Protein AF-A0A816A6N7-F1 (afdb_monomer)

Solvent-accessible surface area (backbone atoms only — not comparable to full-atom values): 5311 Å² total; per-residue (Å²): 113,80,77,89,82,79,62,99,73,76,67,60,66,68,62,68,68,37,85,87,38,92,66,54,54,94,96,38,73,87,85,86,86,85,81,90,54,87,94,48,64,76,85,49,49,68,58,65,74,65,52,69,77,79,49,47,69,65,59,53,50,51,55,51,50,52,51,50,53,56,52,51,56,59,60,75,74,110

Foldseek 3Di:
DDDDDDDPPPDDPCQVPDPPRPQADPNDGDDDDDDDCPVPDPVLVVVLVPDDPPDDPVVSVVVSVVVVVVVVVVVVVD

Sequence (78 aa):
MNIASGIPKFVSLGMIQQEGNPYVRDDTVFIKIMVDFGDMPKTLLPYTMSLNPGLPINVQKDMIKEETERRTQLQTRQ

Mean predicted aligned error: 7.59 Å

InterPro domains:
  IPR002083 MATH/TRAF domain [PS50144] (1-35)
  IPR008974 TRAF-like [G3DSA:2.60.210.10] (1-47)

Organism: NCBI:txid433720

Structure (mmCIF, N/CA/C/O backbone):
data_AF-A0A816A6N7-F1
#
_entry.id   AF-A0A816A6N7-F1
#
loop_
_atom_site.group_PDB
_atom_site.id
_atom_site.type_symbol
_atom_site.label_atom_id
_atom_site.label_alt_id
_atom_site.label_comp_id
_atom_site.label_asym_id
_atom_site.label_entity_id
_atom_site.label_seq_id
_atom_site.pdbx_PDB_ins_code
_atom_site.Cartn_x
_atom_site.Cartn_y
_atom_site.Cartn_z
_atom_site.occupancy
_atom_site.B_iso_or_equiv
_atom_site.auth_seq_id
_atom_site.auth_comp_id
_atom_site.auth_asym_id
_atom_site.auth_atom_id
_atom_site.pdbx_PDB_model_num
ATOM 1 N N . MET A 1 1 ? 8.603 -14.710 -1.860 1.00 49.12 1 MET A N 1
ATOM 2 C CA . MET A 1 1 ? 7.621 -14.105 -0.938 1.00 49.12 1 MET A CA 1
ATOM 3 C C . MET A 1 1 ? 7.969 -12.632 -0.816 1.00 49.12 1 MET A C 1
ATOM 5 O O . MET A 1 1 ? 9.069 -12.332 -0.366 1.00 49.12 1 MET A O 1
ATOM 9 N N . ASN A 1 2 ? 7.102 -11.731 -1.280 1.00 66.75 2 ASN A N 1
ATOM 10 C CA . ASN A 1 2 ? 7.293 -10.304 -1.024 1.00 66.75 2 ASN A CA 1
ATOM 11 C C . ASN A 1 2 ? 7.071 -10.069 0.470 1.00 66.75 2 ASN A C 1
ATOM 13 O O . ASN A 1 2 ? 6.054 -10.494 1.016 1.00 66.75 2 ASN A O 1
ATOM 17 N N . ILE A 1 3 ? 8.045 -9.459 1.140 1.00 76.94 3 ILE A N 1
ATOM 18 C CA . ILE A 1 3 ? 7.918 -9.133 2.559 1.00 76.94 3 ILE A CA 1
ATOM 19 C C . ILE A 1 3 ? 7.041 -7.889 2.642 1.00 76.94 3 ILE A C 1
ATOM 21 O O . ILE A 1 3 ? 7.356 -6.870 2.025 1.00 76.94 3 ILE A O 1
ATOM 25 N N . ALA A 1 4 ? 5.932 -7.978 3.376 1.00 79.81 4 ALA A N 1
ATOM 26 C CA . ALA A 1 4 ? 5.094 -6.819 3.631 1.00 79.81 4 ALA A CA 1
ATOM 27 C C . ALA A 1 4 ? 5.931 -5.743 4.336 1.00 79.81 4 ALA A C 1
ATOM 29 O O . ALA A 1 4 ? 6.470 -5.969 5.419 1.00 79.81 4 ALA A O 1
ATOM 30 N N . SER A 1 5 ? 6.041 -4.578 3.704 1.00 85.56 5 SER A N 1
ATOM 31 C CA . SER A 1 5 ? 6.617 -3.385 4.310 1.00 85.56 5 SER A CA 1
ATOM 32 C C . SER A 1 5 ? 5.471 -2.431 4.601 1.00 85.56 5 SER A C 1
ATOM 34 O O . SER A 1 5 ? 4.757 -2.011 3.693 1.00 85.56 5 SER A O 1
ATOM 36 N N . GLY A 1 6 ? 5.240 -2.163 5.879 1.00 90.19 6 GLY A N 1
ATOM 37 C CA . GLY A 1 6 ? 4.118 -1.355 6.333 1.00 90.19 6 GLY A CA 1
ATOM 38 C C . GLY A 1 6 ? 4.488 -0.539 7.558 1.00 90.19 6 GLY A C 1
ATOM 39 O O . GLY A 1 6 ? 5.644 -0.494 7.973 1.00 90.19 6 GLY A O 1
ATOM 40 N N . ILE A 1 7 ? 3.481 0.094 8.152 1.00 94.31 7 ILE A N 1
ATOM 41 C CA . ILE A 1 7 ? 3.635 0.931 9.342 1.00 94.31 7 ILE A CA 1
ATOM 42 C C . ILE A 1 7 ? 2.857 0.249 10.477 1.00 94.31 7 ILE A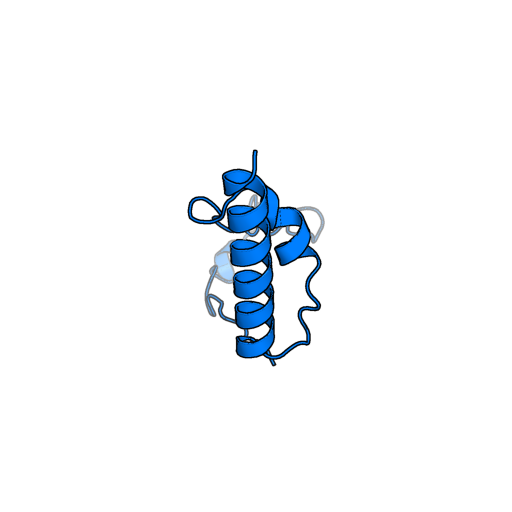 C 1
ATOM 44 O O . ILE A 1 7 ? 1.637 0.399 10.540 1.00 94.31 7 ILE A O 1
ATOM 48 N N . PRO A 1 8 ? 3.521 -0.505 11.381 1.00 91.62 8 PRO A N 1
ATOM 49 C CA . PRO A 1 8 ? 2.846 -1.326 12.397 1.00 91.62 8 PRO A CA 1
ATOM 50 C C . PRO A 1 8 ? 1.912 -0.557 13.342 1.00 91.62 8 PRO A C 1
ATOM 52 O O . PRO A 1 8 ? 1.050 -1.151 13.979 1.00 91.62 8 PRO A O 1
ATOM 55 N N . LYS A 1 9 ? 2.086 0.765 13.448 1.00 92.56 9 LYS A N 1
ATOM 56 C CA . LYS A 1 9 ? 1.250 1.678 14.239 1.00 92.56 9 LYS A CA 1
ATOM 57 C C . LYS A 1 9 ? 0.822 2.879 13.396 1.00 92.56 9 LYS A C 1
ATOM 59 O O . LYS A 1 9 ? 1.070 4.019 13.770 1.00 92.56 9 LYS A O 1
ATOM 64 N N . PHE A 1 10 ? 0.252 2.610 12.221 1.00 94.12 10 PHE A N 1
ATOM 65 C CA . PHE A 1 10 ? -0.137 3.643 11.254 1.00 94.12 10 PHE A CA 1
ATOM 66 C C . PHE A 1 10 ? -1.095 4.690 11.839 1.00 94.12 10 PHE A C 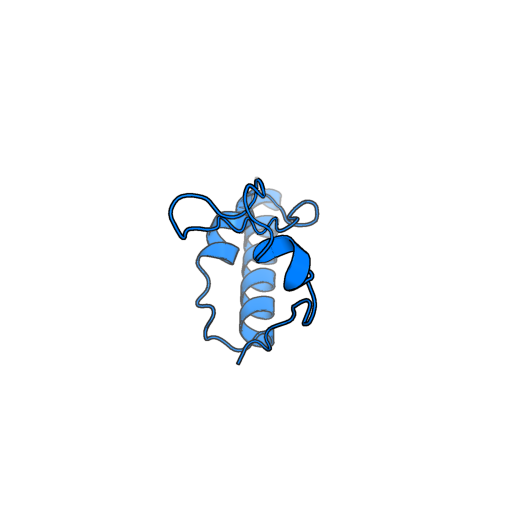1
ATOM 68 O O . PHE A 1 10 ? -0.974 5.875 11.548 1.00 94.12 10 PHE A O 1
ATOM 75 N N . VAL A 1 11 ? -2.022 4.258 12.692 1.00 93.38 11 VAL A N 1
ATOM 76 C CA . VAL A 1 11 ? -3.027 5.115 13.319 1.00 93.38 11 VAL A CA 1
ATOM 77 C C . VAL A 1 11 ? -3.330 4.609 14.724 1.00 93.38 11 VAL A C 1
ATOM 79 O O . VAL A 1 11 ? -3.302 3.405 14.989 1.00 93.38 11 VAL A O 1
ATOM 82 N N . SER A 1 12 ? -3.571 5.541 15.645 1.00 94.50 12 SER A N 1
ATOM 83 C CA . SER A 1 12 ? -3.909 5.212 17.028 1.00 94.50 12 SER A CA 1
ATOM 84 C C . SER A 1 12 ? -5.280 4.546 17.106 1.00 94.50 12 SER A C 1
ATOM 86 O O . SER A 1 12 ? -6.246 5.029 16.514 1.00 94.50 12 SER A O 1
ATOM 88 N N . LEU A 1 13 ? -5.386 3.483 17.904 1.00 93.81 13 LEU A N 1
ATOM 89 C CA . LEU A 1 13 ? -6.654 2.792 18.125 1.00 93.81 13 LEU A CA 1
ATOM 90 C C . LEU A 1 13 ? -7.725 3.735 18.694 1.00 93.81 13 LEU A C 1
ATOM 92 O O . LEU A 1 13 ? -8.854 3.735 18.216 1.00 93.81 13 LEU A O 1
ATOM 96 N N . GLY A 1 14 ? -7.350 4.595 19.648 1.00 94.62 14 GLY A N 1
ATOM 97 C CA . GLY A 1 14 ? -8.281 5.549 20.256 1.00 94.62 14 GLY A CA 1
ATOM 98 C C . GLY A 1 14 ? -8.855 6.557 19.256 1.00 94.62 14 GLY A C 1
ATOM 99 O O . GLY A 1 14 ? -9.992 6.980 19.406 1.00 94.62 14 GLY A O 1
ATOM 100 N N . MET A 1 15 ? -8.107 6.891 18.200 1.00 92.12 15 MET A N 1
ATOM 101 C CA . MET A 1 15 ? -8.575 7.778 17.130 1.00 92.12 15 MET A CA 1
ATOM 102 C C . MET A 1 15 ? -9.600 7.086 16.219 1.00 92.12 15 MET A C 1
ATOM 104 O O . MET A 1 15 ? -10.585 7.708 15.833 1.00 92.12 15 MET A O 1
ATOM 108 N N . ILE A 1 16 ? -9.388 5.805 15.894 1.00 93.75 16 ILE A N 1
ATOM 109 C CA . ILE A 1 16 ? -10.327 5.011 15.080 1.00 93.75 16 ILE A CA 1
ATOM 110 C C . ILE A 1 16 ? -11.613 4.690 15.846 1.00 93.75 16 ILE A C 1
ATOM 112 O O . ILE A 1 16 ? -12.683 4.640 15.249 1.00 93.75 16 ILE A O 1
ATOM 116 N N . GLN A 1 17 ? -11.515 4.449 17.153 1.00 93.19 17 GLN A N 1
ATOM 117 C CA . GLN A 1 17 ? -12.659 4.069 17.985 1.00 93.19 17 GLN A CA 1
ATOM 118 C C . GLN A 1 17 ? -13.455 5.267 18.511 1.00 93.19 17 GLN A C 1
ATOM 120 O O . GLN A 1 17 ? -14.539 5.078 19.057 1.00 93.19 17 GLN A O 1
ATOM 125 N N . GLN A 1 18 ? -12.935 6.490 18.367 1.00 93.81 18 GLN A N 1
ATOM 126 C CA . GLN A 1 18 ? -13.618 7.691 18.829 1.00 93.81 18 GLN A CA 1
ATOM 127 C C . GLN A 1 18 ? -14.973 7.840 18.127 1.00 93.81 18 GLN A C 1
ATOM 129 O O . GLN A 1 18 ? -15.054 7.853 16.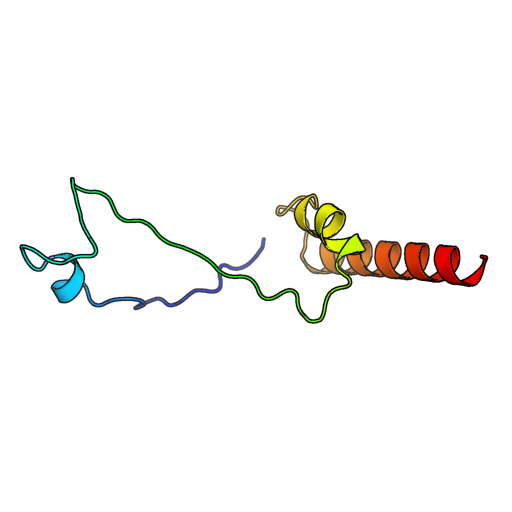898 1.00 93.81 18 GLN A O 1
ATOM 134 N N . GLU A 1 19 ? -16.039 7.999 18.904 1.00 92.12 19 GLU A N 1
ATOM 135 C CA . GLU A 1 19 ? -17.379 8.203 18.363 1.00 92.12 19 GLU A CA 1
ATOM 136 C C . GLU A 1 19 ? -17.439 9.481 17.508 1.00 92.12 19 GLU A C 1
ATOM 138 O O . GLU A 1 19 ? -16.861 10.516 17.848 1.00 92.12 19 GLU A O 1
ATOM 143 N N . GLY A 1 20 ? -18.097 9.396 16.350 1.00 91.19 20 GLY A N 1
ATOM 144 C CA . GLY A 1 20 ? -18.217 10.516 15.415 1.00 91.19 20 GLY A CA 1
ATOM 145 C C . GLY A 1 20 ? -16.960 10.830 14.592 1.00 91.19 20 GLY A C 1
ATOM 146 O O . GLY A 1 20 ? -16.992 11.792 13.816 1.00 91.19 20 GLY A O 1
ATOM 147 N N . ASN A 1 21 ? -15.882 10.039 14.702 1.00 93.62 21 ASN A N 1
ATOM 148 C CA . ASN A 1 21 ? -14.679 10.248 13.897 1.00 93.62 21 ASN A CA 1
ATOM 149 C C . ASN A 1 21 ? -14.986 10.193 12.382 1.00 93.62 21 ASN A C 1
ATOM 151 O O . ASN A 1 21 ? -15.916 9.508 11.950 1.00 93.62 21 ASN A O 1
ATOM 155 N N . PRO A 1 22 ? -14.233 10.926 11.545 1.00 93.69 22 PRO A N 1
ATOM 156 C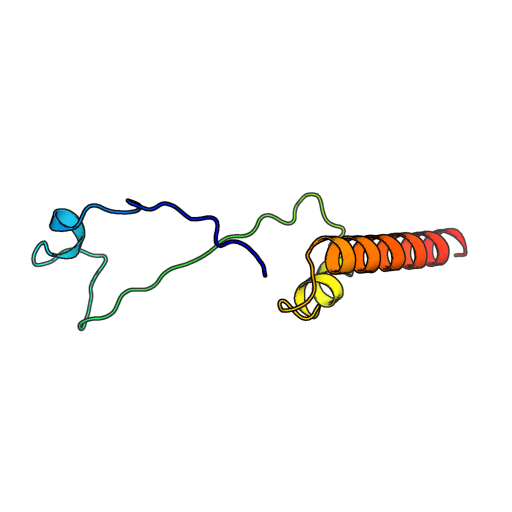 CA . PRO A 1 22 ? -14.515 10.994 10.114 1.00 93.69 22 PRO A CA 1
ATOM 157 C C . PRO A 1 22 ? -14.003 9.783 9.319 1.00 93.69 22 PRO A C 1
ATOM 159 O O . PRO A 1 22 ? -14.292 9.698 8.128 1.00 93.69 22 PRO A O 1
ATOM 162 N N . TYR A 1 23 ? -13.232 8.883 9.936 1.00 94.56 23 TYR A N 1
ATOM 163 C CA . TYR A 1 23 ? -12.528 7.793 9.255 1.00 94.56 23 TYR A CA 1
ATOM 164 C C . TYR A 1 23 ? -13.319 6.482 9.223 1.00 94.56 23 TYR A C 1
ATOM 166 O O . TYR A 1 23 ? -13.126 5.700 8.295 1.00 94.56 23 TYR A O 1
ATOM 174 N N . VAL A 1 24 ? -14.200 6.257 10.203 1.00 95.06 24 VAL A N 1
ATOM 175 C CA . VAL A 1 24 ? -15.109 5.107 10.266 1.00 95.06 24 VAL A CA 1
ATOM 176 C C . VAL A 1 24 ? -16.540 5.590 10.040 1.00 95.06 24 VAL A C 1
ATOM 178 O O . VAL A 1 24 ? -17.067 6.396 10.808 1.00 95.06 24 VAL A O 1
ATOM 181 N N . ARG A 1 25 ? -17.182 5.099 8.979 1.00 94.50 25 ARG A N 1
ATOM 182 C CA . ARG A 1 25 ? -18.597 5.356 8.664 1.00 94.50 25 ARG A CA 1
ATOM 183 C C . ARG A 1 25 ? -19.249 4.036 8.288 1.00 94.50 25 ARG A C 1
ATOM 185 O O . ARG A 1 25 ? -18.650 3.285 7.529 1.00 94.50 25 ARG A O 1
ATOM 192 N N . ASP A 1 26 ? -20.424 3.752 8.845 1.00 94.25 26 ASP A N 1
ATOM 193 C CA . ASP A 1 26 ? -21.171 2.510 8.591 1.00 94.25 26 ASP A CA 1
ATOM 194 C C . ASP A 1 26 ? -20.295 1.248 8.733 1.00 94.25 26 ASP A C 1
ATOM 196 O O . ASP A 1 26 ? -20.230 0.406 7.839 1.00 94.25 26 ASP A O 1
ATOM 200 N N . ASP A 1 27 ? -19.541 1.175 9.838 1.00 92.44 27 ASP A N 1
ATOM 201 C CA . ASP A 1 27 ? -18.584 0.094 10.146 1.00 92.44 27 ASP A CA 1
ATOM 202 C C . ASP A 1 27 ? -17.524 -0.158 9.046 1.00 92.44 27 ASP A C 1
ATOM 204 O O . ASP A 1 27 ? -16.972 -1.246 8.902 1.00 92.44 27 ASP A O 1
ATOM 208 N N . THR A 1 28 ? -17.230 0.867 8.237 1.00 94.38 28 THR A N 1
ATOM 209 C CA . THR A 1 28 ? -16.362 0.774 7.057 1.00 94.38 28 THR A CA 1
ATOM 210 C C . THR A 1 28 ? -15.261 1.836 7.076 1.00 94.38 28 THR A C 1
ATOM 212 O O . THR A 1 28 ? -15.455 2.962 7.542 1.00 94.38 28 THR A O 1
ATOM 215 N N . VAL A 1 29 ? -14.090 1.481 6.529 1.00 95.00 29 VAL A N 1
ATOM 216 C CA . VAL A 1 29 ? -12.929 2.366 6.340 1.00 95.00 29 VAL A CA 1
ATOM 217 C C . VAL A 1 29 ? -12.403 2.234 4.911 1.00 95.00 29 VAL A C 1
ATOM 219 O O . VAL A 1 29 ? -12.355 1.138 4.354 1.00 95.00 29 VAL A O 1
ATOM 222 N N . PHE A 1 30 ? -11.942 3.345 4.335 1.00 95.88 30 PHE A N 1
ATOM 223 C CA . PHE A 1 30 ? -11.286 3.374 3.028 1.00 95.88 30 PHE A CA 1
ATOM 224 C C . PHE A 1 30 ? -9.789 3.653 3.187 1.00 95.88 30 PHE A C 1
ATOM 226 O O . PHE A 1 30 ? -9.395 4.654 3.782 1.00 95.88 30 PHE A O 1
ATOM 233 N N . ILE A 1 31 ? -8.945 2.789 2.618 1.00 95.00 31 ILE A N 1
ATOM 234 C CA . ILE A 1 31 ? -7.485 2.949 2.612 1.00 95.00 31 ILE A CA 1
ATOM 235 C C . ILE A 1 31 ? -7.035 3.191 1.173 1.00 95.00 31 ILE A C 1
ATOM 237 O O . ILE A 1 31 ? -7.346 2.409 0.277 1.00 95.00 31 ILE A O 1
ATOM 241 N N . LYS A 1 32 ? -6.277 4.268 0.948 1.00 94.88 32 LYS A N 1
ATOM 242 C CA . LYS A 1 32 ? -5.691 4.593 -0.356 1.00 94.88 32 LYS A CA 1
ATOM 243 C C . LYS A 1 32 ? -4.176 4.447 -0.293 1.00 94.88 32 LYS A C 1
ATOM 245 O O . LYS A 1 32 ? -3.520 5.151 0.469 1.00 94.88 32 LYS A O 1
ATOM 250 N N . ILE A 1 33 ? -3.627 3.577 -1.134 1.00 91.69 33 ILE A N 1
ATOM 251 C CA . ILE A 1 33 ? -2.181 3.434 -1.330 1.00 91.69 33 ILE A CA 1
ATOM 252 C C . ILE A 1 33 ? -1.800 4.238 -2.571 1.00 91.69 33 ILE A C 1
ATOM 254 O O . ILE A 1 33 ? -2.392 4.062 -3.634 1.00 91.69 33 ILE A O 1
ATOM 258 N N . MET A 1 34 ? -0.828 5.137 -2.431 1.00 91.25 34 MET A N 1
ATOM 259 C CA . MET A 1 34 ? -0.269 5.896 -3.548 1.00 91.25 34 MET A CA 1
ATOM 260 C C . MET A 1 34 ? 1.143 5.392 -3.803 1.00 91.25 34 MET A C 1
ATOM 262 O O . MET A 1 34 ? 2.004 5.499 -2.934 1.00 91.25 34 MET A O 1
ATOM 266 N N . VAL A 1 35 ? 1.352 4.811 -4.979 1.00 86.75 35 VAL A N 1
ATOM 267 C CA . VAL A 1 35 ? 2.671 4.380 -5.439 1.00 86.75 35 VAL A CA 1
ATOM 268 C C . VAL A 1 35 ? 3.189 5.450 -6.383 1.00 86.75 35 VAL A C 1
ATOM 270 O O . VAL A 1 35 ? 2.493 5.822 -7.330 1.00 86.75 35 VAL A O 1
ATOM 273 N N . ASP A 1 36 ? 4.379 5.968 -6.095 1.00 87.38 36 ASP A N 1
ATOM 274 C CA . ASP A 1 36 ? 5.049 6.894 -6.994 1.00 87.38 36 ASP A CA 1
ATOM 275 C C . ASP A 1 36 ? 5.706 6.122 -8.141 1.00 87.38 36 ASP A C 1
ATOM 277 O O . ASP A 1 36 ? 6.410 5.132 -7.937 1.00 87.38 36 ASP A O 1
ATOM 281 N N . PHE A 1 37 ? 5.442 6.589 -9.354 1.00 84.56 37 PHE A N 1
ATOM 282 C CA . PHE A 1 37 ? 5.963 6.042 -10.597 1.00 84.56 37 PHE A CA 1
ATOM 283 C C . PHE A 1 37 ? 6.753 7.090 -11.393 1.00 84.56 37 PHE A C 1
ATOM 285 O O . PHE A 1 37 ? 7.009 6.870 -12.574 1.00 84.56 37 PHE A O 1
ATOM 292 N N . GLY A 1 38 ? 7.113 8.231 -10.791 1.00 86.25 38 GLY A N 1
ATOM 293 C CA . GLY A 1 38 ? 7.817 9.328 -11.463 1.00 86.25 38 GLY A CA 1
ATOM 294 C C . GLY A 1 38 ? 9.105 8.894 -12.167 1.00 86.25 38 GLY A C 1
ATOM 295 O O . GLY A 1 38 ? 9.369 9.339 -13.282 1.00 86.25 38 GLY A O 1
ATOM 296 N N . ASP A 1 39 ? 9.837 7.952 -11.570 1.00 83.31 39 ASP A N 1
ATOM 297 C CA . ASP A 1 39 ? 11.091 7.416 -12.113 1.00 83.31 39 ASP A CA 1
ATOM 298 C C . ASP A 1 39 ? 10.890 6.287 -13.142 1.00 83.31 39 ASP A C 1
ATOM 300 O O . ASP A 1 39 ? 11.854 5.794 -13.730 1.00 83.31 39 ASP A O 1
ATOM 304 N N . MET A 1 40 ? 9.647 5.848 -13.376 1.00 81.62 40 MET A N 1
ATOM 305 C CA . MET A 1 40 ? 9.332 4.786 -14.329 1.00 81.62 40 MET A CA 1
ATOM 306 C C . MET A 1 40 ? 8.754 5.370 -15.624 1.00 81.62 40 MET A C 1
ATOM 308 O O . MET A 1 40 ? 7.763 6.106 -15.590 1.00 81.62 40 MET A O 1
ATOM 312 N N . PRO A 1 41 ? 9.282 4.990 -16.803 1.00 85.25 41 PRO A N 1
ATOM 313 C CA . PRO A 1 41 ? 8.652 5.335 -18.069 1.00 85.25 41 PRO A CA 1
ATOM 314 C C . PRO A 1 41 ? 7.182 4.898 -18.083 1.00 85.25 41 PRO A C 1
ATOM 316 O O . PRO A 1 41 ? 6.874 3.719 -17.914 1.00 85.25 41 PRO A O 1
ATOM 319 N N . LYS A 1 42 ? 6.255 5.836 -18.326 1.00 84.94 42 LYS A N 1
ATOM 320 C CA . LYS A 1 42 ? 4.800 5.568 -18.279 1.00 84.94 42 LYS A CA 1
ATOM 321 C C . LYS A 1 42 ? 4.364 4.413 -19.182 1.00 84.94 42 LYS A C 1
ATOM 323 O O . LYS A 1 42 ? 3.392 3.724 -18.890 1.00 84.94 42 LYS A O 1
ATOM 328 N N . THR A 1 43 ? 5.095 4.184 -20.269 1.00 84.69 43 THR A N 1
ATOM 329 C CA . THR A 1 43 ? 4.854 3.086 -21.208 1.00 84.69 43 THR A CA 1
ATOM 330 C C . THR A 1 43 ? 5.067 1.707 -20.578 1.00 84.69 43 THR A C 1
ATOM 332 O O . THR A 1 43 ? 4.438 0.749 -21.024 1.00 84.69 43 THR A O 1
ATOM 335 N N . LEU A 1 44 ? 5.912 1.590 -19.550 1.00 87.00 44 LEU A N 1
ATOM 336 C CA . LEU A 1 44 ? 6.204 0.337 -18.848 1.00 87.00 44 LEU A CA 1
ATOM 337 C C . LEU A 1 44 ? 5.187 0.000 -17.757 1.00 87.00 44 LEU A C 1
ATOM 339 O O . LEU A 1 44 ? 5.096 -1.160 -17.367 1.00 87.00 44 LEU A O 1
ATOM 343 N N . LEU A 1 45 ? 4.391 0.970 -17.298 1.00 85.88 45 LEU A N 1
ATOM 344 C CA . LEU A 1 45 ? 3.460 0.770 -16.183 1.00 85.88 45 LEU A CA 1
ATOM 345 C C . LEU A 1 45 ? 2.486 -0.398 -16.388 1.00 85.88 45 LEU A C 1
ATOM 347 O O . LEU A 1 45 ? 2.383 -1.217 -15.476 1.00 85.88 45 LEU A O 1
ATOM 351 N N . PRO A 1 46 ? 1.828 -0.563 -17.556 1.00 88.12 46 PRO A N 1
ATOM 352 C CA . PRO A 1 46 ? 0.928 -1.696 -17.762 1.00 88.12 46 PRO A CA 1
ATOM 353 C C . PRO A 1 46 ? 1.640 -3.045 -17.627 1.00 88.12 46 PRO A C 1
ATOM 355 O O . PRO A 1 46 ? 1.074 -3.981 -17.072 1.00 88.12 46 PRO A O 1
ATOM 358 N N . TYR A 1 47 ? 2.893 -3.134 -18.090 1.00 88.12 47 TYR A N 1
ATOM 359 C CA . TYR A 1 47 ? 3.690 -4.352 -17.981 1.00 88.12 47 TYR A CA 1
ATOM 360 C C . TYR A 1 47 ? 4.041 -4.638 -16.522 1.00 88.12 47 TYR A C 1
ATOM 362 O O . TYR A 1 47 ? 3.693 -5.700 -16.012 1.00 88.12 47 TYR A O 1
ATOM 370 N N . THR A 1 48 ? 4.628 -3.664 -15.822 1.00 85.75 48 THR A N 1
ATOM 371 C CA . THR A 1 48 ? 5.004 -3.799 -14.409 1.00 85.75 48 THR A CA 1
ATOM 372 C C . THR A 1 48 ? 3.810 -4.178 -13.530 1.00 85.75 48 THR A C 1
ATOM 374 O O . THR A 1 48 ? 3.936 -5.046 -12.672 1.00 85.75 48 THR A O 1
ATOM 377 N N . MET A 1 49 ? 2.636 -3.580 -13.765 1.00 85.00 49 MET A N 1
ATOM 378 C CA . MET A 1 49 ? 1.415 -3.881 -13.006 1.00 85.00 49 MET A CA 1
ATOM 379 C C . MET A 1 49 ? 0.781 -5.234 -13.362 1.00 85.00 49 MET A C 1
ATOM 381 O O . MET A 1 49 ? -0.015 -5.749 -12.582 1.00 85.00 49 MET A O 1
ATOM 385 N N . SER A 1 50 ? 1.120 -5.812 -14.518 1.00 87.81 50 SER A N 1
ATOM 386 C CA . SER A 1 50 ? 0.644 -7.135 -14.947 1.00 87.81 50 SER A CA 1
ATOM 387 C C . SER A 1 50 ? 1.531 -8.293 -14.481 1.00 87.81 50 SER A C 1
ATOM 389 O O . SER A 1 50 ? 1.148 -9.455 -14.626 1.00 87.81 50 SER A O 1
ATOM 391 N N . LEU A 1 51 ? 2.714 -7.999 -13.928 1.00 87.81 51 LEU A N 1
ATOM 392 C CA . LEU A 1 51 ? 3.623 -9.028 -13.436 1.00 87.81 51 LEU A CA 1
ATOM 393 C C . LEU A 1 51 ? 2.993 -9.794 -12.276 1.00 87.81 51 LEU A C 1
ATOM 395 O O . LEU A 1 51 ? 2.363 -9.224 -11.388 1.00 87.81 51 LEU A O 1
ATOM 399 N N . ASN A 1 52 ? 3.206 -11.110 -12.272 1.00 86.44 52 ASN A N 1
ATOM 400 C CA . ASN A 1 52 ? 2.708 -11.965 -11.208 1.00 86.44 52 ASN A CA 1
ATOM 401 C C . ASN A 1 52 ? 3.392 -11.589 -9.876 1.00 86.44 52 ASN A C 1
ATOM 403 O O . ASN A 1 52 ? 4.600 -11.815 -9.732 1.00 86.44 52 ASN A O 1
ATOM 407 N N . PRO A 1 53 ? 2.642 -11.092 -8.874 1.00 81.00 53 PRO A N 1
ATOM 408 C CA . PRO A 1 53 ? 3.219 -10.653 -7.606 1.00 81.00 53 PRO A CA 1
ATOM 409 C C . PRO A 1 53 ? 3.804 -11.811 -6.783 1.00 81.00 53 PRO A C 1
ATOM 411 O O . PRO A 1 53 ? 4.581 -11.568 -5.861 1.00 81.00 53 PRO A O 1
ATOM 414 N N . GLY A 1 54 ? 3.458 -13.063 -7.104 1.00 83.44 54 GLY A N 1
ATOM 415 C CA . GLY A 1 54 ? 4.005 -14.263 -6.473 1.00 83.44 54 GLY A CA 1
ATOM 416 C C . GLY A 1 54 ? 5.435 -14.608 -6.900 1.00 83.44 54 GLY A C 1
ATOM 417 O O . GLY A 1 54 ? 6.083 -15.418 -6.234 1.00 83.44 54 GLY A O 1
ATOM 418 N N . LEU A 1 55 ? 5.951 -14.000 -7.975 1.00 85.81 55 LEU A N 1
ATOM 419 C CA . LEU A 1 55 ? 7.325 -14.229 -8.420 1.00 85.81 55 LEU A CA 1
ATOM 420 C C . LEU A 1 55 ? 8.343 -13.657 -7.420 1.00 85.81 55 LEU A C 1
ATOM 422 O O . LEU A 1 55 ? 8.071 -12.646 -6.770 1.00 85.81 55 LEU A O 1
ATOM 426 N N . PRO A 1 56 ? 9.540 -14.251 -7.296 1.00 88.38 56 PRO A N 1
ATOM 427 C CA . PRO A 1 56 ? 10.634 -13.642 -6.547 1.00 88.38 56 PRO A CA 1
ATOM 428 C C . PRO A 1 56 ? 10.955 -12.224 -7.045 1.00 88.38 56 PRO A C 1
ATOM 430 O O . PRO A 1 56 ? 10.912 -11.950 -8.243 1.00 88.38 56 PRO A O 1
ATOM 433 N N . ILE A 1 57 ? 11.304 -11.316 -6.131 1.00 84.00 57 ILE A N 1
ATOM 434 C CA . ILE A 1 57 ? 11.487 -9.895 -6.464 1.00 84.00 57 ILE A CA 1
ATOM 435 C C . ILE A 1 57 ? 12.633 -9.645 -7.450 1.00 84.00 57 ILE A C 1
ATOM 437 O O . ILE A 1 57 ? 12.562 -8.725 -8.255 1.00 84.00 57 ILE A O 1
ATOM 441 N N . ASN A 1 58 ? 13.682 -10.467 -7.401 1.00 88.88 58 ASN A N 1
ATOM 442 C CA . ASN A 1 58 ? 14.772 -10.443 -8.371 1.00 88.88 58 ASN A CA 1
ATOM 443 C C . ASN A 1 58 ? 14.263 -10.801 -9.771 1.00 88.88 58 ASN A C 1
ATOM 445 O O . ASN A 1 58 ? 14.524 -10.057 -10.702 1.00 88.88 58 ASN A O 1
ATOM 449 N N . VAL A 1 59 ? 13.428 -11.838 -9.889 1.00 89.75 59 VAL A N 1
ATOM 450 C CA . VAL A 1 59 ? 12.829 -12.238 -11.172 1.00 89.75 59 VAL A CA 1
ATOM 451 C C . VAL A 1 59 ? 11.936 -11.129 -11.729 1.00 89.75 59 VAL A C 1
ATOM 453 O O . VAL A 1 59 ? 12.039 -10.791 -12.902 1.00 89.75 59 VAL A O 1
ATOM 456 N N . GLN A 1 60 ? 11.104 -10.501 -10.892 1.00 87.38 60 GLN A N 1
ATOM 457 C CA . GLN A 1 60 ? 10.282 -9.365 -11.329 1.00 87.38 60 GLN A CA 1
ATOM 458 C C . GLN A 1 60 ? 11.148 -8.192 -11.817 1.00 87.38 60 GLN A C 1
ATOM 460 O O . GLN A 1 60 ? 10.852 -7.600 -12.851 1.00 87.38 60 GLN A O 1
ATOM 465 N N . LYS A 1 61 ? 12.237 -7.869 -11.106 1.00 87.38 61 LYS A N 1
ATOM 466 C CA . LYS A 1 61 ? 13.175 -6.803 -11.497 1.00 87.38 61 LYS A CA 1
ATOM 467 C C . LYS A 1 61 ? 13.877 -7.103 -12.817 1.00 87.38 61 LYS A C 1
ATOM 469 O O . LYS A 1 61 ? 13.966 -6.205 -13.651 1.00 87.38 61 LYS A O 1
ATOM 474 N N . ASP A 1 62 ? 14.331 -8.337 -13.008 1.00 92.75 62 ASP A N 1
ATOM 475 C CA . ASP A 1 62 ? 14.991 -8.769 -14.240 1.00 92.75 62 ASP A CA 1
ATOM 476 C C . ASP A 1 62 ? 14.026 -8.649 -15.429 1.00 92.75 62 ASP A C 1
ATOM 478 O O . ASP A 1 62 ? 14.352 -8.011 -16.426 1.00 92.75 62 ASP A O 1
ATOM 482 N N . MET A 1 63 ? 12.780 -9.109 -15.272 1.00 92.06 63 MET A N 1
ATOM 483 C CA . MET A 1 63 ? 11.733 -8.978 -16.294 1.00 92.06 63 MET A CA 1
ATOM 484 C C . MET A 1 63 ? 11.391 -7.519 -16.635 1.00 92.06 63 MET A C 1
ATOM 486 O O . MET A 1 63 ? 11.138 -7.201 -17.798 1.00 92.06 63 MET A O 1
ATOM 490 N N . ILE A 1 64 ? 11.347 -6.620 -15.642 1.00 89.56 64 ILE A N 1
ATOM 491 C CA . ILE A 1 64 ? 11.121 -5.180 -15.871 1.00 89.56 64 ILE A CA 1
ATOM 492 C C . ILE A 1 64 ? 12.303 -4.578 -16.629 1.00 89.56 64 ILE A C 1
ATOM 494 O O . ILE A 1 64 ? 12.106 -3.783 -17.551 1.00 89.56 64 ILE A O 1
ATOM 498 N N . LYS A 1 65 ? 13.530 -4.951 -16.257 1.00 90.25 65 LYS A N 1
ATOM 499 C CA . LYS A 1 65 ? 14.751 -4.470 -16.901 1.00 90.25 65 LYS A CA 1
ATOM 500 C C . LYS A 1 65 ? 14.818 -4.908 -18.365 1.00 90.25 65 LYS A C 1
ATOM 502 O O . LYS A 1 65 ? 15.011 -4.058 -19.229 1.00 90.25 65 LYS A O 1
ATOM 507 N N . GLU A 1 66 ? 14.577 -6.185 -18.650 1.00 92.31 66 GLU A N 1
ATOM 508 C CA . GLU A 1 66 ? 14.549 -6.717 -20.019 1.00 92.31 66 GLU A CA 1
ATOM 509 C C . GLU A 1 66 ? 13.512 -5.997 -20.892 1.00 92.31 66 GLU A C 1
ATOM 511 O O . GLU A 1 66 ? 13.811 -5.575 -22.010 1.00 92.31 66 GLU A O 1
ATOM 516 N N . GLU A 1 67 ? 12.303 -5.778 -20.370 1.00 89.88 67 GLU A N 1
ATOM 517 C CA . GLU A 1 67 ? 11.257 -5.059 -21.103 1.00 89.88 67 GLU A CA 1
ATOM 518 C C . GLU A 1 67 ? 11.617 -3.576 -21.320 1.00 89.88 67 GLU A C 1
ATOM 520 O O . GLU A 1 67 ? 11.317 -3.003 -22.373 1.00 89.88 67 GLU A O 1
ATOM 525 N N . THR A 1 68 ? 12.303 -2.953 -20.358 1.00 88.81 68 THR A N 1
ATOM 526 C CA . THR A 1 68 ? 12.824 -1.580 -20.478 1.00 88.81 68 THR A CA 1
ATOM 527 C C . THR A 1 68 ? 13.851 -1.476 -21.605 1.00 88.81 68 THR A C 1
ATOM 529 O O . THR A 1 68 ? 13.766 -0.583 -22.456 1.00 88.81 68 THR A O 1
ATOM 532 N N . GLU A 1 69 ? 14.800 -2.410 -21.652 1.00 89.62 69 GLU A N 1
ATOM 533 C CA . GLU A 1 69 ? 15.836 -2.473 -22.684 1.00 89.62 69 GLU A CA 1
ATOM 534 C C . GLU A 1 69 ? 15.224 -2.732 -24.066 1.00 89.62 69 GLU A C 1
ATOM 536 O O . GLU A 1 69 ? 15.526 -2.011 -25.022 1.00 89.62 69 GLU A O 1
ATOM 541 N N . ARG A 1 70 ? 14.286 -3.684 -24.165 1.00 88.44 70 ARG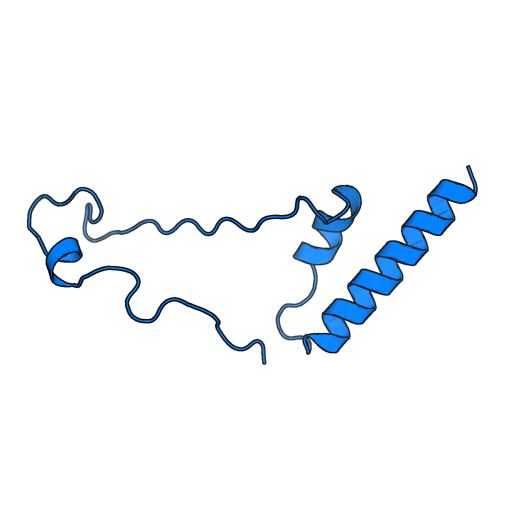 A N 1
ATOM 542 C CA . ARG A 1 70 ? 13.573 -4.009 -25.409 1.00 88.44 70 ARG A CA 1
AT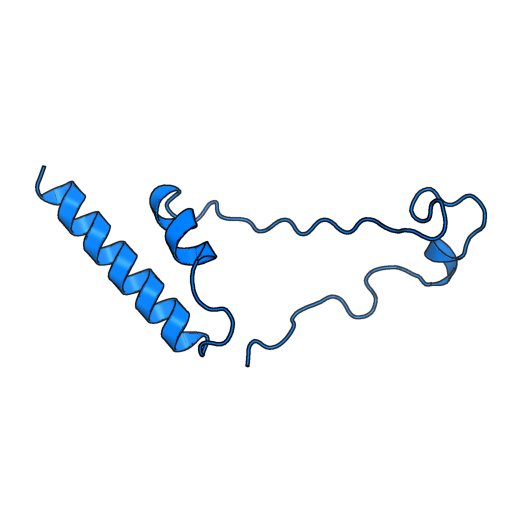OM 543 C C . ARG A 1 70 ? 12.865 -2.789 -25.998 1.00 88.44 70 ARG A C 1
ATOM 545 O O . ARG A 1 70 ? 12.925 -2.557 -27.206 1.00 88.44 70 ARG A O 1
ATOM 552 N N . ARG A 1 71 ? 12.193 -1.993 -25.162 1.00 85.25 71 ARG A N 1
ATOM 553 C CA . ARG A 1 71 ? 11.471 -0.790 -25.613 1.00 85.25 71 ARG A CA 1
ATOM 554 C C . ARG A 1 71 ? 12.398 0.344 -26.015 1.00 85.25 71 ARG A C 1
ATOM 556 O O . ARG A 1 71 ? 12.124 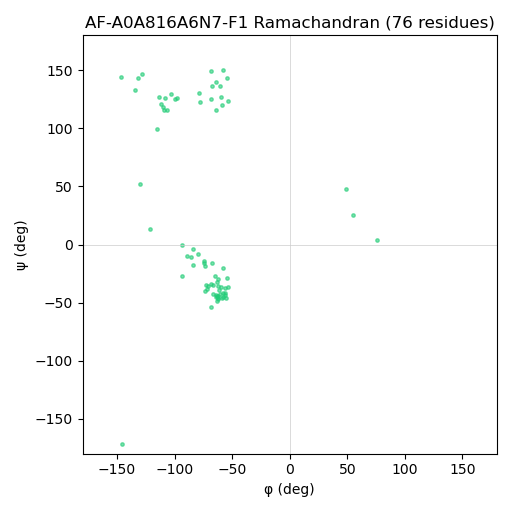1.004 -27.015 1.00 85.25 71 ARG A O 1
ATOM 563 N N . T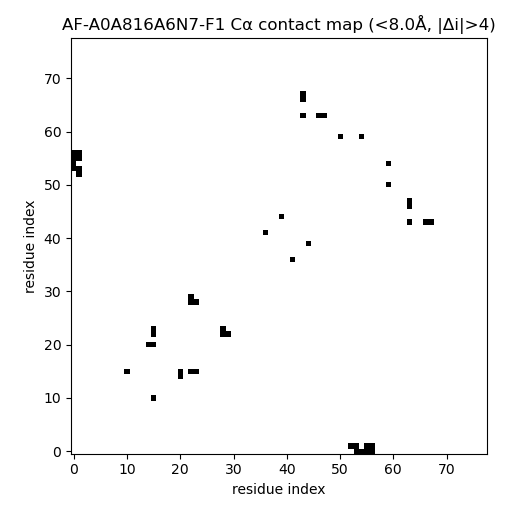HR A 1 72 ? 13.497 0.531 -25.290 1.00 84.25 72 THR A N 1
ATOM 564 C CA . THR A 1 72 ? 14.528 1.514 -25.651 1.00 84.25 72 THR A CA 1
ATOM 565 C C . THR A 1 72 ? 15.098 1.205 -27.038 1.00 84.25 72 THR A C 1
ATOM 567 O O . THR A 1 72 ? 15.132 2.080 -27.897 1.00 84.25 72 THR A O 1
ATOM 570 N N . GLN A 1 73 ? 15.433 -0.062 -27.312 1.00 84.00 73 GLN A N 1
ATOM 571 C CA . GLN A 1 73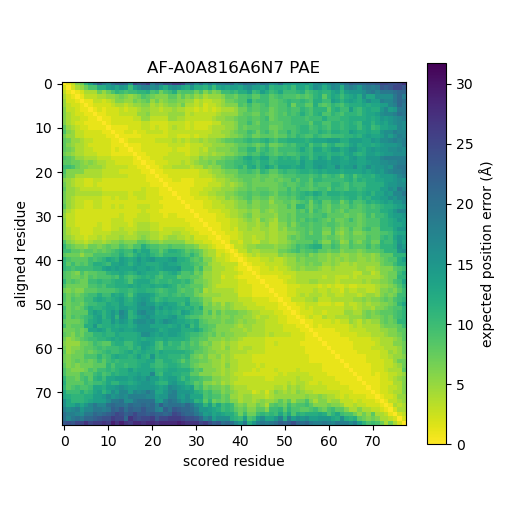 ? 15.952 -0.487 -28.619 1.00 84.00 73 GLN A CA 1
ATOM 572 C C . GLN A 1 73 ? 14.961 -0.266 -29.772 1.00 84.00 73 GLN A C 1
ATOM 574 O O . GLN A 1 73 ? 15.375 0.069 -30.881 1.00 84.00 73 GLN A O 1
ATOM 579 N N . LEU A 1 74 ? 13.659 -0.449 -29.530 1.00 79.88 74 LEU A N 1
ATOM 580 C CA . LEU A 1 74 ? 12.622 -0.185 -30.532 1.00 79.88 74 LEU A CA 1
ATOM 581 C C . LEU A 1 74 ? 12.476 1.308 -30.846 1.00 79.88 74 LEU A C 1
ATOM 583 O O . LEU A 1 74 ? 12.209 1.648 -31.994 1.00 79.88 74 LEU A O 1
ATOM 587 N N . GLN A 1 75 ? 12.674 2.187 -29.860 1.00 74.62 75 GLN A N 1
ATOM 588 C CA . GLN A 1 75 ? 12.655 3.638 -30.072 1.00 74.62 75 GLN A CA 1
ATOM 589 C C . GLN A 1 75 ? 13.892 4.145 -30.816 1.00 74.62 75 GLN A C 1
ATOM 591 O O . GLN A 1 75 ? 13.769 5.066 -31.607 1.00 74.62 75 GLN A O 1
ATOM 596 N N . THR A 1 76 ? 15.070 3.551 -30.604 1.00 72.81 76 THR A N 1
ATOM 597 C CA . THR A 1 76 ? 16.309 3.973 -31.289 1.00 72.81 76 THR A CA 1
ATOM 598 C C . THR A 1 76 ? 16.371 3.542 -32.762 1.00 72.81 76 THR A C 1
ATOM 600 O O . THR A 1 76 ? 17.217 4.023 -33.508 1.00 72.81 76 THR A O 1
ATOM 603 N N . ARG A 1 77 ? 15.518 2.601 -33.188 1.00 64.81 77 ARG A N 1
ATOM 604 C CA . ARG A 1 77 ? 15.461 2.093 -34.573 1.00 64.81 77 ARG A CA 1
ATOM 605 C C . ARG A 1 77 ? 14.443 2.819 -35.464 1.00 64.81 77 ARG A C 1
ATOM 607 O O . ARG A 1 77 ? 14.304 2.432 -36.623 1.00 64.81 77 ARG A O 1
ATOM 614 N N . GLN A 1 78 ? 13.728 3.804 -34.925 1.00 51.50 78 GLN A N 1
ATOM 615 C CA . GLN A 1 78 ? 12.856 4.719 -35.670 1.00 51.50 78 GLN A CA 1
ATOM 616 C C . GLN A 1 78 ? 13.557 6.063 -35.843 1.00 51.50 78 GLN A C 1
ATOM 618 O O . GLN A 1 78 ? 13.327 6.688 -36.898 1.00 51.50 78 GLN A O 1
#

pLDDT: mean 87.22, std 8.57, range [49.12, 95.88]

Radius of gyration: 19.52 Å; Cα contacts (8 Å, |Δi|>4): 25; chains: 1; bounding box: 38×25×56 Å

Secondary structure (DSSP, 8-state):
-PPP---TTSS-HHHHHSTT-SS-BTTB---------TTS-GGGHHHHHHS-TTS-HHHHHHHHHHHHHHHHHHHHT-